Protein AF-A0A1Q8ECW9-F1 (afdb_monomer_lite)

Radius of gyration: 13.59 Å; chains: 1; bounding box: 33×28×34 Å

Organism: Streptococcus acidominimus (NCBI:txid1326)

Foldseek 3Di:
DDQAFFDDCVPCVDPLNVPDDPVLNVLLVVQRSQAAQQQKGQSPVVCVVVVDDPVSVVSCVVSVQWAQLDPRRIIGGRCRVVGDDDDPVPHDWDPCVVSCVVVVHDGNVRVVVVD

Secondary structure (DSSP, 8-state):
--S-----HHHHTSHHHHTS-HHHHHHHHHHHHT--TTSEEEHHHHHHHH---THHHHHHHHTTSEEE-STT-EEEETTHHHH----TTS----TTHHHHHHTTPPPHHHHHHH-

Structure (mmCIF, N/CA/C/O backbone):
data_AF-A0A1Q8ECW9-F1
#
_entry.id   AF-A0A1Q8ECW9-F1
#
loop_
_atom_site.group_PDB
_atom_site.id
_atom_site.type_symbol
_atom_site.label_atom_id
_atom_site.label_alt_id
_atom_site.label_comp_id
_atom_site.label_asym_id
_atom_site.label_entity_id
_atom_site.label_seq_id
_atom_site.pdbx_PDB_ins_code
_atom_site.Cartn_x
_atom_site.Cartn_y
_atom_site.Cartn_z
_atom_site.occupancy
_atom_site.B_iso_or_equiv
_atom_site.auth_seq_id
_atom_site.auth_comp_id
_atom_site.auth_asym_id
_atom_site.auth_atom_id
_atom_site.pdbx_PDB_model_num
ATOM 1 N N . MET A 1 1 ? 20.170 -10.852 -1.476 1.00 44.66 1 MET A N 1
ATOM 2 C CA . MET A 1 1 ? 19.380 -10.127 -0.461 1.00 44.66 1 MET A CA 1
ATOM 3 C C . MET A 1 1 ? 17.930 -10.400 -0.813 1.00 44.66 1 MET A C 1
ATOM 5 O O . MET A 1 1 ? 17.565 -10.068 -1.930 1.00 44.66 1 MET A O 1
ATOM 9 N N . GLY A 1 2 ? 17.214 -11.151 0.031 1.00 52.94 2 GLY A N 1
ATOM 10 C CA . GLY A 1 2 ? 15.849 -11.626 -0.242 1.00 52.94 2 GLY A CA 1
ATOM 11 C C . GLY A 1 2 ? 14.817 -10.502 -0.300 1.00 52.94 2 GLY A C 1
ATOM 12 O O . GLY A 1 2 ? 15.180 -9.361 -0.030 1.00 52.94 2 GLY A O 1
ATOM 13 N N . ASN A 1 3 ? 13.579 -10.867 -0.644 1.00 71.94 3 ASN A N 1
ATOM 14 C CA . ASN A 1 3 ? 12.366 -10.044 -0.754 1.00 71.94 3 ASN A CA 1
ATOM 15 C C . ASN A 1 3 ? 12.230 -9.047 0.411 1.00 71.94 3 ASN A C 1
ATOM 17 O O . ASN A 1 3 ? 11.601 -9.326 1.429 1.00 71.94 3 ASN A O 1
ATOM 21 N N . ARG A 1 4 ? 12.902 -7.900 0.299 1.00 85.12 4 ARG A N 1
ATOM 22 C CA . ARG A 1 4 ? 12.908 -6.828 1.295 1.00 85.12 4 ARG A CA 1
ATOM 23 C C . ARG A 1 4 ? 12.076 -5.693 0.747 1.00 85.12 4 ARG A C 1
ATOM 25 O O . ARG A 1 4 ? 12.242 -5.321 -0.412 1.00 85.12 4 ARG A O 1
ATOM 32 N N . ARG A 1 5 ? 11.250 -5.127 1.615 1.00 93.44 5 ARG A N 1
ATOM 33 C CA . ARG A 1 5 ? 10.455 -3.943 1.329 1.00 93.44 5 ARG A CA 1
ATOM 34 C C . ARG A 1 5 ? 10.869 -2.847 2.298 1.00 93.44 5 ARG A C 1
ATOM 36 O O . ARG A 1 5 ? 11.151 -3.114 3.467 1.00 93.44 5 ARG A O 1
ATOM 43 N N . MET A 1 6 ? 11.024 -1.640 1.782 1.00 94.06 6 MET A N 1
ATOM 44 C CA . MET A 1 6 ? 11.422 -0.463 2.532 1.00 94.06 6 MET A CA 1
ATOM 45 C C . MET A 1 6 ? 10.182 0.359 2.862 1.00 94.06 6 MET A C 1
ATOM 47 O O . MET A 1 6 ? 9.345 0.608 2.002 1.00 94.06 6 MET A O 1
ATOM 51 N N . MET A 1 7 ? 10.097 0.796 4.116 1.00 94.25 7 MET A N 1
ATOM 52 C CA . MET A 1 7 ? 9.117 1.776 4.578 1.00 94.25 7 MET A CA 1
ATOM 53 C C . MET A 1 7 ? 9.767 3.156 4.498 1.00 94.25 7 MET A C 1
ATOM 55 O O . MET A 1 7 ? 10.702 3.443 5.252 1.00 94.25 7 MET A O 1
ATOM 59 N N . SER A 1 8 ? 9.324 3.995 3.564 1.00 95.25 8 SER A N 1
ATOM 60 C CA . SER A 1 8 ? 9.936 5.309 3.360 1.00 95.25 8 SER A CA 1
ATOM 61 C C . SER A 1 8 ? 9.289 6.374 4.238 1.00 95.25 8 SER A C 1
ATOM 63 O O . SER A 1 8 ? 8.073 6.416 4.433 1.00 95.25 8 SER A O 1
ATOM 65 N N . LYS A 1 9 ? 10.102 7.323 4.706 1.00 96.62 9 LYS A N 1
ATOM 66 C CA . LYS A 1 9 ? 9.607 8.557 5.331 1.00 96.62 9 LYS A CA 1
ATOM 67 C C . LYS A 1 9 ? 8.824 9.448 4.368 1.00 96.62 9 LYS A C 1
ATOM 69 O O . LYS A 1 9 ? 8.030 10.255 4.828 1.00 96.62 9 LYS A O 1
ATOM 74 N N . THR A 1 10 ? 9.049 9.309 3.062 1.00 96.44 10 THR A N 1
ATOM 75 C CA . THR A 1 10 ? 8.353 10.105 2.041 1.00 96.44 10 THR A CA 1
ATOM 76 C C . THR A 1 10 ? 6.851 9.822 2.028 1.00 96.44 10 THR A C 1
ATOM 78 O O . THR A 1 10 ? 6.083 10.736 1.765 1.00 96.44 10 THR A O 1
ATOM 81 N N . VAL A 1 11 ? 6.442 8.629 2.482 1.00 97.25 11 VAL A N 1
ATOM 82 C CA . VAL A 1 11 ? 5.036 8.257 2.703 1.00 97.25 11 VAL A CA 1
ATOM 83 C C . VAL A 1 11 ? 4.657 8.306 4.181 1.00 97.25 11 VAL A C 1
ATOM 85 O O . VAL A 1 11 ? 3.653 8.917 4.543 1.00 97.25 11 VAL A O 1
ATOM 88 N N . THR A 1 12 ? 5.481 7.751 5.073 1.00 97.44 12 THR A N 1
ATOM 89 C CA . THR A 1 12 ? 5.125 7.626 6.503 1.00 97.44 12 THR A CA 1
ATOM 90 C C . THR A 1 12 ? 5.152 8.937 7.294 1.00 97.44 12 THR A C 1
ATOM 92 O O . THR A 1 12 ? 4.635 8.985 8.406 1.00 97.44 12 THR A O 1
ATOM 95 N N . GLN A 1 13 ? 5.724 10.017 6.747 1.00 97.56 13 GLN A N 1
ATOM 96 C CA . GLN A 1 13 ? 5.673 11.362 7.346 1.00 97.56 13 GLN A CA 1
ATOM 97 C C . GLN A 1 13 ? 4.661 12.291 6.662 1.00 97.56 13 GLN A C 1
ATOM 99 O O . GLN A 1 13 ? 4.636 13.490 6.943 1.00 97.56 13 GLN A O 1
ATOM 104 N N . THR A 1 14 ? 3.826 11.766 5.763 1.00 98.12 14 THR A N 1
ATOM 105 C CA . THR A 1 14 ? 2.748 12.542 5.141 1.00 98.12 14 THR A CA 1
ATOM 106 C C . THR A 1 14 ? 1.592 12.748 6.113 1.00 98.12 14 THR A C 1
ATOM 108 O O . THR A 1 14 ? 1.370 11.950 7.025 1.00 98.12 14 THR A O 1
ATOM 111 N N . GLN A 1 15 ? 0.809 13.807 5.895 1.00 98.00 15 GLN A N 1
ATOM 112 C CA . GLN A 1 15 ? -0.392 14.055 6.690 1.00 98.00 15 GLN A CA 1
ATOM 113 C C . GLN A 1 15 ? -1.375 12.881 6.600 1.00 98.00 15 GLN A C 1
ATOM 115 O O . GLN A 1 15 ? -1.831 12.431 7.644 1.00 98.00 15 GLN A O 1
ATOM 120 N N . ARG A 1 16 ? -1.636 12.351 5.390 1.00 96.69 16 ARG A N 1
ATOM 121 C CA . ARG A 1 16 ? -2.580 11.237 5.176 1.00 96.69 16 ARG A CA 1
ATOM 122 C C . ARG A 1 16 ? -2.216 9.988 5.976 1.00 96.69 16 ARG A C 1
ATOM 124 O O . ARG A 1 16 ? -3.104 9.334 6.501 1.00 96.69 16 ARG A O 1
ATOM 131 N N . PHE A 1 17 ? -0.921 9.702 6.126 1.00 98.38 17 PHE A N 1
ATOM 132 C CA . PHE A 1 17 ? -0.452 8.575 6.926 1.00 98.38 17 PHE A CA 1
ATOM 133 C C . PHE A 1 17 ? -0.525 8.868 8.430 1.00 98.38 17 PHE A C 1
ATOM 135 O O . PHE A 1 17 ? -1.025 8.058 9.206 1.00 98.38 17 PHE A O 1
ATOM 142 N N . LEU A 1 18 ? -0.048 10.041 8.861 1.00 98.25 18 LEU A N 1
ATOM 143 C CA . LEU A 1 18 ? 0.036 10.396 10.282 1.00 98.25 18 LEU A CA 1
ATOM 144 C C . LEU A 1 18 ? -1.332 10.613 10.947 1.00 98.25 18 LEU A C 1
ATOM 146 O O . LEU A 1 18 ? -1.419 10.556 12.172 1.00 98.25 18 LEU A O 1
ATOM 150 N N . THR A 1 19 ? -2.390 10.858 10.171 1.00 97.81 19 THR A N 1
ATOM 151 C CA . THR A 1 19 ? -3.766 10.969 10.681 1.00 97.81 19 THR A CA 1
ATOM 152 C C . THR A 1 19 ? -4.455 9.623 10.903 1.00 97.81 19 THR A C 1
ATOM 154 O O . THR A 1 19 ? -5.542 9.598 11.476 1.00 97.81 19 THR A O 1
ATOM 157 N N . LEU A 1 20 ? -3.854 8.514 10.463 1.00 98.44 20 LEU A N 1
ATOM 158 C CA . LEU A 1 20 ? -4.436 7.183 10.608 1.00 98.44 20 LEU A CA 1
ATOM 159 C C . LEU A 1 20 ? -4.394 6.675 12.056 1.00 98.44 20 LEU A C 1
ATOM 161 O O . LEU A 1 20 ? -3.421 6.954 12.768 1.00 98.44 20 LEU A O 1
ATOM 165 N N . PRO A 1 21 ? -5.364 5.835 12.468 1.00 98.31 21 PRO A N 1
ATOM 166 C CA . PRO A 1 21 ? -5.236 5.007 13.664 1.00 98.31 21 PRO A CA 1
ATOM 167 C C . PRO A 1 21 ? -3.961 4.154 13.632 1.00 98.31 21 PRO A C 1
ATOM 169 O O . PRO A 1 21 ? -3.499 3.743 12.563 1.00 98.31 21 PRO A O 1
ATOM 172 N N . LEU A 1 22 ? -3.395 3.852 14.804 1.00 97.81 22 LEU A N 1
ATOM 173 C CA . LEU A 1 22 ? -2.144 3.089 14.903 1.00 97.81 22 LEU A CA 1
ATOM 174 C C . LEU A 1 22 ? -2.281 1.684 14.306 1.00 97.81 22 LEU A C 1
ATOM 176 O O . LEU A 1 22 ? -1.331 1.170 13.720 1.00 97.81 22 LEU A O 1
ATOM 180 N N . GLU A 1 23 ? -3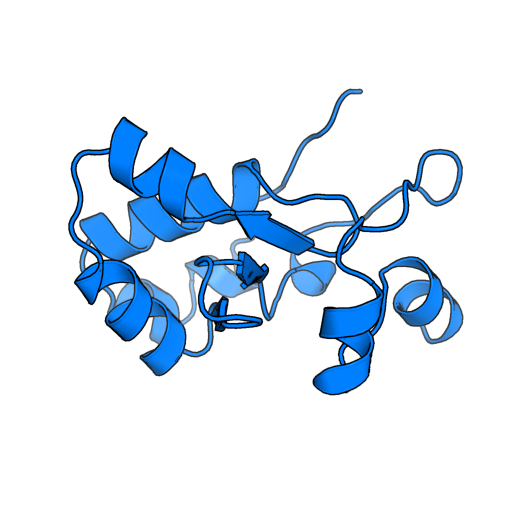.464 1.088 14.417 1.00 98.06 23 GLU A N 1
ATOM 181 C CA . GLU A 1 23 ? -3.813 -0.201 13.833 1.00 98.06 23 GLU A CA 1
ATOM 182 C C . GLU A 1 23 ? -3.710 -0.163 12.305 1.00 98.06 23 GLU A C 1
ATOM 184 O O . GLU A 1 23 ? -3.093 -1.050 11.719 1.00 98.06 23 GLU A O 1
ATOM 189 N N . ALA A 1 24 ? -4.227 0.890 11.663 1.00 98.44 24 ALA A N 1
ATOM 190 C CA . ALA A 1 24 ? -4.137 1.068 10.215 1.00 98.44 24 ALA A CA 1
ATOM 191 C C . ALA A 1 24 ? -2.692 1.331 9.763 1.00 98.44 24 ALA A C 1
ATOM 193 O O . ALA A 1 24 ? -2.234 0.729 8.793 1.00 98.44 24 ALA A O 1
ATOM 194 N N . GLN A 1 25 ? -1.932 2.144 10.508 1.00 98.44 25 GLN A N 1
ATOM 195 C CA . GLN A 1 25 ? -0.502 2.349 10.234 1.00 98.44 25 GLN A CA 1
ATOM 196 C C . GLN A 1 25 ? 0.284 1.030 10.315 1.00 98.44 25 GLN A C 1
ATOM 198 O O . GLN A 1 25 ? 1.078 0.716 9.426 1.00 98.44 25 GLN A O 1
ATOM 203 N N . ALA A 1 26 ? 0.047 0.231 11.360 1.00 97.94 26 ALA A N 1
ATOM 204 C CA . ALA A 1 26 ? 0.683 -1.071 11.529 1.00 97.94 26 ALA A CA 1
ATOM 205 C C . ALA A 1 26 ? 0.268 -2.055 10.425 1.00 97.94 26 ALA A C 1
ATOM 207 O O . ALA A 1 26 ? 1.114 -2.769 9.882 1.00 97.94 26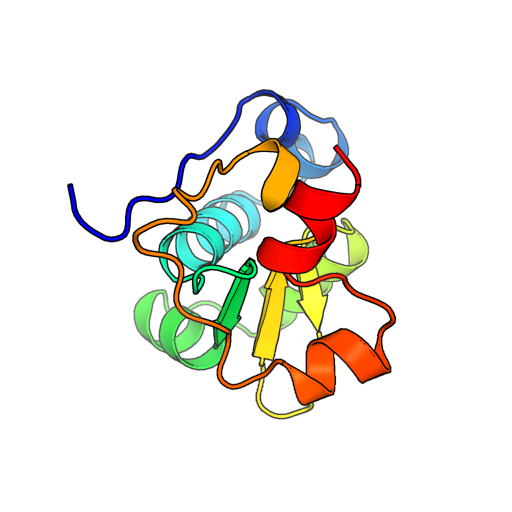 ALA A O 1
ATOM 208 N N . PHE A 1 27 ? -1.015 -2.071 10.058 1.00 98.44 27 PHE A N 1
ATOM 209 C CA . PHE A 1 27 ? -1.526 -2.934 9.001 1.00 98.44 27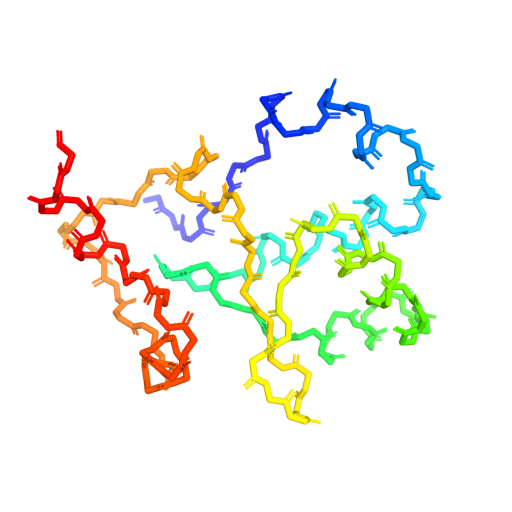 PHE A CA 1
ATOM 210 C C . PHE A 1 27 ? -0.921 -2.586 7.638 1.00 98.44 27 PHE A C 1
ATOM 212 O O . PHE A 1 27 ? -0.454 -3.487 6.943 1.00 98.44 27 PHE A O 1
ATOM 219 N N . TYR A 1 28 ? -0.804 -1.297 7.305 1.00 98.25 28 TYR A N 1
ATOM 220 C CA . TYR A 1 28 ? -0.109 -0.837 6.101 1.00 98.25 28 TYR A CA 1
ATOM 221 C C . TYR A 1 28 ? 1.336 -1.357 6.034 1.00 98.25 28 TYR A C 1
ATOM 223 O O . TYR A 1 28 ? 1.776 -1.845 4.993 1.00 98.25 28 TYR A O 1
ATOM 231 N N . PHE A 1 29 ? 2.077 -1.328 7.149 1.00 97.31 29 PHE A N 1
ATOM 232 C CA . PHE A 1 29 ? 3.435 -1.883 7.191 1.00 97.31 29 PHE A CA 1
ATOM 233 C C . PHE A 1 29 ? 3.470 -3.390 6.957 1.00 97.31 29 PHE A C 1
ATOM 235 O O . PHE A 1 29 ? 4.355 -3.884 6.251 1.00 97.31 29 PHE A O 1
ATOM 242 N N . HIS A 1 30 ? 2.503 -4.124 7.508 1.00 97.38 30 HIS A N 1
ATOM 243 C CA . HIS A 1 30 ? 2.372 -5.544 7.222 1.00 97.38 30 HIS A CA 1
ATOM 244 C C . HIS A 1 30 ? 2.034 -5.802 5.750 1.00 97.38 30 HIS A C 1
ATOM 246 O O . HIS A 1 30 ? 2.650 -6.688 5.160 1.00 97.38 30 HIS A O 1
ATOM 252 N N . MET A 1 31 ? 1.132 -5.029 5.138 1.00 97.88 31 MET A N 1
ATOM 253 C CA . MET A 1 31 ? 0.821 -5.145 3.708 1.00 97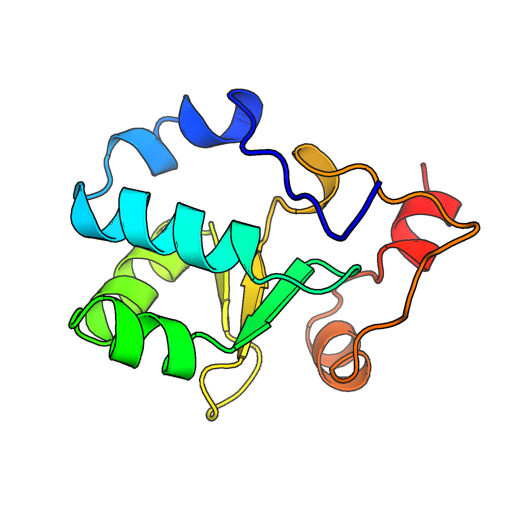.88 31 MET A CA 1
ATOM 254 C C . MET A 1 31 ? 2.055 -4.883 2.854 1.00 97.88 31 MET A C 1
ATOM 256 O O . MET A 1 31 ? 2.443 -5.742 2.066 1.00 97.88 31 MET A O 1
ATOM 260 N N . LEU A 1 32 ? 2.739 -3.759 3.081 1.00 97.25 32 LEU A N 1
ATOM 261 C CA . LEU A 1 32 ? 3.937 -3.390 2.335 1.00 97.25 32 LEU A CA 1
ATOM 262 C C . LEU A 1 32 ? 4.999 -4.489 2.387 1.00 97.25 32 LEU A C 1
ATOM 264 O O . LEU A 1 32 ? 5.560 -4.839 1.355 1.00 97.25 32 LEU A O 1
ATOM 268 N N . GLN A 1 33 ? 5.246 -5.073 3.562 1.00 95.38 33 GLN A N 1
ATOM 269 C CA . GLN A 1 33 ? 6.213 -6.157 3.745 1.00 95.38 33 GLN A CA 1
ATOM 270 C C . GLN A 1 33 ? 5.838 -7.454 3.004 1.00 95.38 33 GLN A C 1
ATOM 272 O O . GLN A 1 33 ? 6.729 -8.254 2.708 1.00 95.38 33 GLN A O 1
ATOM 277 N N . ASN A 1 34 ? 4.556 -7.666 2.704 1.00 95.75 34 ASN A N 1
ATOM 278 C CA . ASN A 1 34 ? 4.038 -8.861 2.033 1.00 95.75 34 ASN A CA 1
ATOM 279 C C . ASN A 1 34 ? 3.700 -8.624 0.550 1.00 95.75 34 ASN A C 1
ATOM 281 O O . ASN A 1 34 ? 3.038 -9.461 -0.060 1.00 95.75 34 ASN A O 1
ATOM 285 N N . THR A 1 35 ? 4.144 -7.509 -0.032 1.00 97.00 35 THR A N 1
ATOM 286 C CA . THR A 1 35 ? 3.966 -7.236 -1.464 1.00 97.00 35 THR A CA 1
ATOM 287 C C . THR A 1 35 ? 4.865 -8.096 -2.350 1.00 97.00 35 THR A C 1
ATOM 289 O O . THR A 1 35 ? 6.028 -8.364 -2.017 1.00 97.00 35 THR A O 1
ATOM 292 N N . ASP A 1 36 ? 4.367 -8.457 -3.530 1.00 96.50 36 ASP A N 1
ATOM 293 C CA . ASP A 1 36 ? 5.190 -8.935 -4.641 1.00 96.50 36 ASP A CA 1
ATOM 294 C C . ASP A 1 36 ? 6.004 -7.796 -5.284 1.00 96.50 36 ASP A C 1
ATOM 296 O O . ASP A 1 36 ? 6.086 -6.687 -4.746 1.00 96.50 36 ASP A O 1
ATOM 300 N N . ASP A 1 37 ? 6.727 -8.100 -6.363 1.00 96.62 37 ASP A N 1
ATOM 301 C CA . ASP A 1 37 ? 7.631 -7.134 -6.984 1.00 96.62 37 ASP A CA 1
ATOM 302 C C . ASP A 1 37 ? 6.907 -6.054 -7.793 1.00 96.62 37 ASP A C 1
ATOM 304 O O . ASP A 1 37 ? 7.594 -5.137 -8.221 1.00 96.62 37 ASP A O 1
ATOM 308 N N . ASP A 1 38 ? 5.580 -6.106 -7.949 1.00 97.56 38 ASP A N 1
ATOM 309 C CA . ASP A 1 38 ? 4.747 -5.041 -8.532 1.00 97.56 38 ASP A CA 1
ATOM 310 C C . ASP A 1 38 ? 3.880 -4.338 -7.474 1.00 97.56 38 ASP A C 1
ATOM 312 O O . ASP A 1 38 ? 2.953 -3.608 -7.804 1.00 97.56 38 ASP A O 1
ATOM 316 N N . GLY A 1 39 ? 4.159 -4.550 -6.184 1.00 97.50 39 GLY A N 1
ATOM 317 C CA . GLY A 1 39 ? 3.452 -3.860 -5.107 1.00 97.50 39 GLY A CA 1
ATOM 318 C C . GLY A 1 39 ? 2.084 -4.444 -4.760 1.00 97.50 39 GLY A C 1
ATOM 319 O O . GLY A 1 39 ? 1.327 -3.797 -4.034 1.00 97.50 39 GLY A O 1
ATOM 320 N N . VAL A 1 40 ? 1.763 -5.659 -5.220 1.00 98.25 40 VAL A N 1
ATOM 321 C CA . VAL A 1 40 ? 0.482 -6.323 -4.940 1.00 98.25 40 VAL A CA 1
ATOM 322 C C . VAL A 1 40 ? 0.580 -7.221 -3.710 1.00 98.25 40 VAL A C 1
ATOM 324 O O . VAL A 1 40 ? 1.563 -7.934 -3.517 1.00 98.25 40 VAL A O 1
ATOM 327 N N . CYS A 1 41 ? -0.448 -7.204 -2.865 1.00 97.00 41 CYS A N 1
ATOM 328 C CA . CYS A 1 41 ? -0.535 -7.967 -1.626 1.00 97.00 41 CYS A CA 1
ATOM 329 C C . CYS A 1 41 ? -1.938 -8.566 -1.422 1.00 97.00 41 CYS A C 1
ATOM 331 O O . CYS A 1 41 ? -2.949 -7.910 -1.664 1.00 97.00 41 CYS A O 1
ATOM 333 N N . GLU A 1 42 ? -2.003 -9.798 -0.916 1.00 97.69 42 GLU A N 1
ATOM 334 C CA . GLU A 1 42 ? -3.242 -10.424 -0.436 1.00 97.69 42 GLU A CA 1
ATOM 335 C C . GLU A 1 42 ? -3.484 -10.059 1.035 1.00 97.69 42 GLU A C 1
ATOM 337 O O . GLU A 1 42 ? -2.822 -10.576 1.943 1.00 97.69 42 GLU A O 1
ATOM 342 N N . ALA A 1 43 ? -4.454 -9.183 1.295 1.00 98.00 43 ALA A N 1
ATOM 343 C CA . ALA A 1 43 ? -4.704 -8.661 2.635 1.00 98.00 43 ALA A CA 1
ATOM 344 C C . ALA A 1 43 ? -5.325 -9.696 3.586 1.00 98.00 43 ALA A C 1
ATOM 346 O O . ALA A 1 43 ? -5.094 -9.628 4.797 1.00 98.00 43 ALA A O 1
ATOM 347 N N . TYR A 1 44 ? -6.065 -10.682 3.059 1.00 97.50 44 TYR A N 1
ATOM 348 C CA . TYR A 1 44 ? -6.766 -11.688 3.866 1.00 97.50 44 TYR A CA 1
ATOM 349 C C . TYR A 1 44 ? -5.836 -12.378 4.874 1.00 97.50 44 TYR A C 1
ATOM 351 O O . TYR A 1 44 ? -6.134 -12.449 6.067 1.00 97.50 44 TYR A O 1
ATOM 359 N N . MET A 1 45 ? -4.664 -12.835 4.425 1.00 94.56 45 MET A N 1
ATOM 360 C CA . MET A 1 45 ? -3.702 -13.525 5.290 1.00 94.56 45 MET A CA 1
ATOM 361 C C . MET A 1 45 ? -3.175 -12.631 6.415 1.00 94.56 45 MET A C 1
ATOM 363 O O . MET A 1 45 ? -2.918 -13.110 7.521 1.00 94.56 45 MET A O 1
ATOM 367 N N . ILE A 1 46 ? -3.044 -11.333 6.153 1.00 97.25 46 ILE A N 1
ATOM 368 C CA . ILE A 1 46 ? -2.551 -10.362 7.126 1.00 97.25 46 ILE A CA 1
ATOM 369 C C . ILE A 1 46 ? -3.627 -10.073 8.166 1.00 97.25 46 ILE A C 1
ATOM 371 O O . ILE A 1 46 ? -3.313 -10.102 9.352 1.00 97.25 46 ILE A O 1
ATOM 375 N N . LEU A 1 47 ? -4.890 -9.899 7.759 1.00 97.75 47 LEU A N 1
ATOM 376 C CA . LEU A 1 47 ? -6.022 -9.773 8.689 1.00 97.75 47 LEU A CA 1
ATOM 377 C C . LEU A 1 47 ? -6.087 -10.973 9.639 1.00 97.75 47 LEU A C 1
ATOM 379 O O . LEU A 1 47 ? -6.219 -10.817 10.853 1.00 97.75 47 LEU A O 1
ATOM 383 N N . ARG A 1 48 ? -5.905 -12.192 9.106 1.00 96.62 48 ARG A N 1
ATOM 384 C CA . ARG A 1 48 ? -5.858 -13.415 9.923 1.00 96.62 48 ARG A CA 1
ATOM 385 C C . ARG A 1 48 ? -4.695 -13.433 10.913 1.00 96.62 48 ARG A C 1
ATOM 387 O O . ARG A 1 48 ? -4.853 -13.995 11.995 1.00 96.62 48 ARG A O 1
ATOM 394 N N . LEU A 1 49 ? -3.549 -12.871 10.538 1.00 94.81 49 LEU A N 1
ATOM 395 C CA . LEU A 1 49 ? -2.340 -12.847 11.359 1.00 94.81 49 LEU A CA 1
ATOM 396 C C . LEU A 1 49 ? -2.395 -11.773 12.453 1.00 94.81 49 LEU A C 1
ATOM 398 O O . LEU A 1 49 ? -1.929 -12.020 13.563 1.00 94.81 49 LEU A O 1
ATOM 402 N N . THR A 1 50 ? -2.951 -10.600 12.155 1.00 95.19 50 THR A N 1
ATOM 403 C CA . THR A 1 50 ? -3.020 -9.465 13.089 1.00 95.19 50 THR A CA 1
ATOM 404 C C . THR A 1 50 ? -4.259 -9.502 13.980 1.00 95.19 50 THR A C 1
ATOM 406 O O . THR A 1 50 ? -4.248 -8.907 15.055 1.00 95.19 50 THR A O 1
ATOM 409 N N . GLY A 1 51 ? -5.318 -10.204 13.562 1.00 95.69 51 GLY A N 1
ATOM 410 C CA . GLY A 1 51 ? -6.607 -10.216 14.256 1.00 95.69 51 GLY A CA 1
ATOM 411 C C . GLY A 1 51 ? -7.410 -8.924 14.079 1.00 95.69 51 GLY A C 1
ATOM 412 O O . GLY A 1 51 ? -8.367 -8.711 14.822 1.00 95.69 51 GLY A O 1
ATOM 413 N N . LEU A 1 52 ? -7.015 -8.071 13.129 1.00 96.31 52 LEU A N 1
ATOM 414 C CA . LEU A 1 52 ? -7.755 -6.867 12.765 1.00 96.31 52 LEU A CA 1
ATOM 415 C C . LEU A 1 52 ? -8.956 -7.205 11.875 1.00 96.31 52 LEU A C 1
ATOM 417 O O . LEU A 1 52 ? -9.030 -8.270 11.258 1.00 96.31 52 LEU A O 1
ATOM 421 N N . THR A 1 53 ? -9.904 -6.281 11.839 1.00 95.56 53 THR A N 1
ATOM 422 C CA . THR A 1 53 ? -11.128 -6.348 11.044 1.00 95.56 53 THR A CA 1
ATOM 423 C C . THR A 1 53 ? -10.937 -5.697 9.669 1.00 95.56 53 THR A C 1
ATOM 425 O O . THR A 1 53 ? -9.985 -4.948 9.448 1.00 95.56 53 THR A O 1
ATOM 428 N N . GLU A 1 54 ? -11.812 -6.039 8.718 1.00 96.25 54 GLU A N 1
ATOM 429 C CA . GLU A 1 54 ? -11.728 -5.565 7.325 1.00 96.25 54 GLU A CA 1
ATOM 430 C C . GLU A 1 54 ? -11.922 -4.046 7.180 1.00 96.25 54 GLU A C 1
ATOM 432 O O . GLU A 1 54 ? -11.388 -3.472 6.243 1.00 96.25 54 GLU A O 1
ATOM 437 N N . ASP A 1 55 ? -12.568 -3.371 8.136 1.00 97.31 55 ASP A N 1
ATOM 438 C CA . ASP A 1 55 ? -12.733 -1.904 8.178 1.00 97.31 55 ASP A CA 1
ATOM 439 C C . ASP A 1 55 ? -11.400 -1.130 8.157 1.00 97.31 55 ASP A C 1
ATOM 441 O O . ASP A 1 55 ? -11.342 0.021 7.728 1.00 97.31 55 ASP A O 1
ATOM 445 N N . ILE A 1 56 ? -10.297 -1.760 8.577 1.00 98.19 56 ILE A N 1
ATOM 446 C CA . ILE A 1 56 ? -8.954 -1.183 8.438 1.00 98.19 56 ILE A CA 1
ATOM 447 C C . ILE A 1 56 ? -8.573 -0.977 6.964 1.00 98.19 56 ILE A C 1
ATOM 449 O O . ILE A 1 56 ? -7.836 -0.040 6.657 1.00 98.19 56 ILE A O 1
ATOM 453 N N . LEU A 1 57 ? -9.060 -1.823 6.053 1.00 98.25 57 LEU A N 1
ATOM 454 C CA . LEU A 1 57 ? -8.822 -1.672 4.618 1.00 98.25 57 LEU A CA 1
ATOM 455 C C . LEU A 1 57 ? -9.558 -0.455 4.060 1.00 98.25 57 LEU A C 1
ATOM 457 O O . LEU A 1 57 ? -8.943 0.303 3.312 1.00 98.25 57 LEU A O 1
ATOM 461 N N . ASP A 1 58 ? -10.800 -0.217 4.492 1.00 98.19 58 ASP A N 1
ATOM 462 C CA . ASP A 1 58 ? -11.577 0.967 4.098 1.00 98.19 58 ASP A CA 1
ATOM 463 C C . ASP A 1 58 ? -10.835 2.251 4.493 1.00 98.19 58 ASP A C 1
ATOM 465 O O . ASP A 1 58 ? -10.651 3.152 3.678 1.00 98.19 58 ASP A O 1
ATOM 469 N N . ILE A 1 59 ? -10.300 2.297 5.719 1.00 98.50 59 ILE A N 1
ATOM 470 C CA . ILE A 1 59 ? -9.494 3.423 6.215 1.00 98.50 59 ILE A CA 1
ATOM 471 C C . ILE A 1 59 ? -8.249 3.659 5.340 1.00 98.50 59 ILE A C 1
ATOM 473 O O . ILE A 1 59 ? -7.864 4.805 5.095 1.00 98.50 59 ILE A O 1
ATOM 477 N N . LEU A 1 60 ? -7.584 2.591 4.889 1.00 98.56 60 LEU A N 1
ATOM 478 C CA . LEU A 1 60 ? -6.389 2.699 4.049 1.00 98.56 60 LEU A CA 1
ATOM 479 C C . LEU A 1 60 ? -6.712 3.095 2.603 1.00 98.56 60 LEU A C 1
ATOM 481 O O . LEU A 1 60 ? -5.912 3.810 1.991 1.00 98.56 60 LEU A O 1
ATOM 485 N N . GLU A 1 61 ? -7.848 2.652 2.062 1.00 98.38 61 GLU A N 1
ATOM 486 C CA . GLU A 1 61 ? -8.313 3.044 0.727 1.00 98.38 61 GLU A CA 1
ATOM 487 C C . GLU A 1 61 ? -8.805 4.498 0.715 1.00 98.38 61 GLU A C 1
ATOM 489 O O . GLU A 1 61 ? -8.421 5.255 -0.175 1.00 98.38 61 GLU A O 1
ATOM 494 N N . GLU A 1 62 ? -9.543 4.940 1.740 1.00 98.31 62 GLU A N 1
ATOM 495 C CA . GLU A 1 62 ? -9.928 6.350 1.922 1.00 98.31 62 GLU A CA 1
ATOM 496 C C . GLU A 1 62 ? -8.709 7.278 2.044 1.00 98.31 62 GLU A C 1
ATOM 498 O O . GLU A 1 62 ? -8.743 8.426 1.598 1.00 98.31 62 GLU A O 1
ATOM 503 N N . ALA A 1 63 ? -7.615 6.781 2.627 1.00 98.19 63 ALA A N 1
ATOM 504 C CA . ALA A 1 63 ? -6.343 7.492 2.704 1.00 98.19 63 ALA A CA 1
ATOM 505 C C . ALA A 1 63 ? -5.488 7.376 1.430 1.00 98.19 63 ALA A C 1
ATOM 507 O O . ALA A 1 63 ? -4.371 7.891 1.417 1.00 98.19 63 ALA A O 1
ATOM 508 N N . GLU A 1 64 ? -5.970 6.710 0.377 1.00 98.00 64 GLU A N 1
ATOM 509 C CA . GLU A 1 64 ? -5.276 6.509 -0.903 1.00 98.00 64 GLU A CA 1
ATOM 510 C C . GLU A 1 64 ? -3.895 5.834 -0.769 1.00 98.00 64 GLU A C 1
ATOM 512 O O . GLU A 1 64 ? -2.997 6.062 -1.583 1.00 98.00 64 GLU A O 1
ATOM 517 N N . LEU A 1 65 ? -3.692 5.015 0.269 1.00 98.44 65 LEU A N 1
ATOM 518 C CA . LEU A 1 65 ? -2.438 4.279 0.496 1.00 98.44 65 LEU A CA 1
ATOM 519 C C . LEU A 1 65 ? -2.447 2.887 -0.141 1.00 98.44 65 LEU A C 1
ATOM 521 O O . LEU A 1 65 ? -1.394 2.297 -0.396 1.00 98.44 65 LEU A O 1
ATOM 525 N N . VAL A 1 66 ? -3.641 2.350 -0.372 1.00 98.50 66 VAL A N 1
ATOM 526 C CA . VAL A 1 66 ? -3.860 1.061 -1.022 1.00 98.50 66 VAL A CA 1
ATOM 527 C C . VAL A 1 66 ? -5.008 1.177 -2.012 1.00 98.50 66 VAL A C 1
ATOM 529 O O . VAL A 1 66 ? -5.872 2.041 -1.873 1.00 98.50 66 VAL A O 1
ATOM 532 N N . LYS A 1 67 ? -5.029 0.288 -3.003 1.00 98.56 67 LYS A N 1
ATOM 533 C CA . LYS A 1 67 ? -6.129 0.161 -3.954 1.00 98.56 67 LYS A CA 1
ATOM 534 C C . LYS A 1 67 ? -6.612 -1.278 -4.021 1.00 98.56 67 LYS A C 1
ATOM 536 O O . LYS A 1 67 ? -5.804 -2.154 -4.321 1.00 98.56 67 LYS A O 1
ATOM 541 N N . GLN A 1 68 ? -7.898 -1.521 -3.769 1.00 98.44 68 GLN A N 1
ATOM 542 C CA . GLN A 1 68 ? -8.481 -2.848 -3.959 1.00 98.44 68 GLN A CA 1
ATOM 543 C C . GLN A 1 68 ? -8.523 -3.198 -5.451 1.00 98.44 68 GLN A C 1
ATOM 545 O O . GLN A 1 68 ? -8.953 -2.383 -6.270 1.00 98.44 68 GLN A O 1
ATOM 550 N N . LEU A 1 69 ? -8.069 -4.405 -5.786 1.00 98.50 69 LEU A N 1
ATOM 551 C CA . LEU A 1 69 ? -8.010 -4.930 -7.150 1.00 98.50 69 LEU A CA 1
ATOM 552 C C . LEU A 1 69 ? -9.108 -5.962 -7.439 1.00 98.50 69 LEU A C 1
ATOM 554 O O . LEU A 1 69 ? -9.470 -6.150 -8.595 1.00 98.50 69 LEU A O 1
ATOM 558 N N . ASN A 1 70 ? -9.614 -6.667 -6.422 1.00 97.81 70 ASN A N 1
ATOM 559 C CA . ASN A 1 70 ? -10.710 -7.628 -6.575 1.00 97.81 70 ASN A CA 1
ATOM 560 C C . ASN A 1 70 ? -11.448 -7.909 -5.249 1.00 97.81 70 ASN A C 1
ATOM 562 O O . ASN A 1 70 ? -11.028 -7.478 -4.173 1.00 97.81 70 ASN A O 1
ATOM 566 N N . ASP A 1 71 ? -12.511 -8.713 -5.325 1.00 96.50 71 ASP A N 1
ATOM 567 C CA . ASP A 1 71 ? -13.324 -9.137 -4.174 1.00 96.50 71 ASP A CA 1
ATOM 568 C C . ASP A 1 71 ? -12.632 -10.181 -3.265 1.00 96.50 71 ASP A C 1
ATOM 570 O O . ASP A 1 71 ? -13.144 -10.518 -2.201 1.00 96.50 71 ASP A O 1
ATOM 574 N N . GLU A 1 72 ? -11.457 -10.696 -3.647 1.00 96.56 72 GLU A N 1
ATOM 575 C CA . GLU A 1 72 ? -10.662 -11.655 -2.856 1.00 96.56 72 GLU A CA 1
ATOM 576 C C . GLU A 1 72 ? -9.637 -10.957 -1.941 1.00 96.56 72 GLU A C 1
ATOM 578 O O . GLU A 1 72 ? -8.668 -11.571 -1.488 1.00 96.56 72 GLU A O 1
ATOM 583 N N . LEU A 1 73 ? -9.850 -9.667 -1.657 1.00 97.94 73 LEU A N 1
ATOM 584 C CA . LEU A 1 73 ? -8.975 -8.823 -0.839 1.00 97.94 73 LEU A CA 1
ATOM 585 C C . LEU A 1 73 ? -7.535 -8.747 -1.374 1.00 97.94 73 LEU A C 1
ATOM 587 O O . LEU A 1 73 ? -6.566 -8.742 -0.604 1.00 97.94 73 LEU A O 1
ATOM 591 N N . VAL A 1 74 ? -7.385 -8.685 -2.698 1.00 98.38 74 VAL A N 1
ATOM 592 C CA . VAL A 1 74 ? -6.114 -8.361 -3.354 1.00 98.38 74 VAL A CA 1
ATOM 593 C C . VAL A 1 74 ? -6.004 -6.846 -3.475 1.00 98.38 74 VAL A C 1
ATOM 595 O O . VAL A 1 74 ? -6.911 -6.197 -3.991 1.00 98.38 74 VAL A O 1
ATOM 598 N N . TYR A 1 75 ? -4.891 -6.282 -3.011 1.00 98.69 75 TYR A N 1
ATOM 599 C CA . TYR A 1 75 ? -4.647 -4.842 -2.990 1.00 98.69 75 TYR A CA 1
ATOM 600 C C . TYR A 1 75 ? -3.295 -4.491 -3.607 1.00 98.69 75 TYR A C 1
ATOM 602 O O . TYR A 1 75 ? -2.322 -5.221 -3.437 1.00 98.69 75 TYR A O 1
ATOM 610 N N . HIS A 1 76 ? -3.212 -3.332 -4.250 1.00 98.69 76 HIS A N 1
ATOM 611 C CA . HIS A 1 76 ? -1.962 -2.702 -4.669 1.00 98.69 76 HIS A CA 1
ATOM 612 C C . HIS A 1 76 ? -1.574 -1.578 -3.698 1.00 98.69 76 HIS A C 1
ATOM 614 O O . HIS A 1 76 ? -2.436 -0.803 -3.281 1.00 98.69 76 HIS A O 1
ATOM 620 N N . ILE A 1 77 ? -0.290 -1.459 -3.346 1.00 98.50 77 ILE A N 1
ATOM 621 C CA . ILE A 1 77 ? 0.227 -0.313 -2.584 1.00 98.50 77 ILE A CA 1
ATOM 622 C C . ILE A 1 77 ? 0.462 0.864 -3.534 1.00 98.50 77 ILE A C 1
ATOM 624 O O . ILE A 1 77 ? 1.352 0.812 -4.376 1.00 98.50 77 ILE A O 1
ATOM 628 N N . THR A 1 78 ? -0.286 1.954 -3.378 1.00 97.88 78 THR A N 1
ATOM 629 C CA . THR A 1 78 ? -0.298 3.072 -4.343 1.00 97.88 78 THR A CA 1
ATOM 630 C C . THR A 1 78 ? 1.071 3.732 -4.526 1.00 97.88 78 THR A C 1
ATOM 632 O O . THR A 1 78 ? 1.493 3.967 -5.654 1.00 97.88 78 THR A O 1
ATOM 635 N N . ASP A 1 79 ? 1.809 3.955 -3.438 1.00 96.88 79 ASP A N 1
ATOM 636 C CA . ASP A 1 79 ? 3.133 4.591 -3.468 1.00 96.88 79 ASP A CA 1
ATOM 637 C C . ASP A 1 79 ? 4.290 3.578 -3.547 1.00 96.88 79 ASP A C 1
ATOM 639 O O . ASP A 1 79 ? 5.394 3.844 -3.056 1.00 96.88 79 ASP A O 1
ATOM 643 N N . PHE A 1 80 ? 4.060 2.374 -4.078 1.00 97.38 80 PHE A N 1
ATOM 644 C CA . PHE A 1 80 ? 5.041 1.288 -4.001 1.00 97.38 80 PHE A CA 1
ATOM 645 C C . PHE A 1 80 ? 6.419 1.683 -4.556 1.00 97.38 80 PHE A C 1
ATOM 647 O O . PHE A 1 80 ? 7.423 1.552 -3.845 1.00 97.38 80 PHE A O 1
ATOM 654 N N . HIS A 1 81 ? 6.470 2.221 -5.780 1.00 95.62 81 HIS A N 1
ATOM 655 C CA . HIS A 1 81 ? 7.723 2.595 -6.451 1.00 95.62 81 HIS A CA 1
ATOM 656 C C . HIS A 1 81 ? 8.410 3.830 -5.852 1.00 95.62 81 HIS A C 1
ATOM 658 O O . HIS A 1 81 ? 9.611 4.012 -6.042 1.00 95.62 81 HIS A O 1
ATOM 664 N N . GLU A 1 82 ? 7.693 4.664 -5.092 1.00 94.62 82 GLU A N 1
ATOM 665 C CA . GLU A 1 82 ? 8.306 5.782 -4.363 1.00 94.62 82 GLU A CA 1
ATOM 666 C C . GLU A 1 82 ? 9.199 5.273 -3.220 1.00 94.62 82 GLU A C 1
ATOM 668 O O . GLU A 1 82 ? 10.212 5.879 -2.866 1.00 94.62 82 GLU A O 1
ATOM 673 N N . GLN A 1 83 ? 8.824 4.135 -2.635 1.00 94.75 83 GLN A N 1
ATOM 674 C CA . GLN A 1 83 ? 9.462 3.596 -1.437 1.00 94.75 83 GLN A CA 1
ATOM 675 C C . GLN A 1 83 ? 10.385 2.418 -1.744 1.00 94.75 83 GLN A C 1
ATOM 677 O O . GLN A 1 83 ? 11.320 2.162 -0.984 1.00 94.75 83 GLN A O 1
ATOM 682 N N . ASN A 1 84 ? 10.130 1.690 -2.834 1.00 94.81 84 ASN A N 1
ATOM 683 C CA . ASN A 1 84 ? 10.796 0.434 -3.149 1.00 94.81 84 ASN A CA 1
ATOM 684 C C . ASN A 1 84 ? 11.433 0.460 -4.533 1.00 94.81 84 ASN A C 1
ATOM 686 O O . ASN A 1 84 ? 10.760 0.571 -5.552 1.00 94.81 84 ASN A O 1
ATOM 690 N N . TYR A 1 85 ? 12.748 0.249 -4.553 1.00 92.94 85 TYR A N 1
ATOM 691 C CA . TYR A 1 85 ? 13.488 -0.060 -5.769 1.00 92.94 85 TYR A CA 1
ATOM 692 C C . TYR A 1 85 ? 13.627 -1.577 -5.926 1.00 92.94 85 TYR A C 1
ATOM 694 O O . TYR A 1 85 ? 14.134 -2.254 -5.025 1.00 92.94 85 TYR A O 1
ATOM 702 N N . ILE A 1 86 ? 13.223 -2.096 -7.084 1.00 93.62 86 ILE A N 1
ATOM 703 C CA . ILE A 1 86 ? 13.343 -3.510 -7.442 1.00 93.62 86 ILE A CA 1
ATOM 704 C C . ILE A 1 86 ? 14.451 -3.675 -8.483 1.00 93.62 86 ILE A C 1
ATOM 706 O O . ILE A 1 86 ? 14.484 -2.989 -9.501 1.00 93.62 86 ILE A O 1
ATOM 710 N N . ASP A 1 87 ? 15.363 -4.613 -8.239 1.00 92.06 87 ASP A N 1
ATOM 711 C CA . ASP A 1 87 ? 16.422 -4.951 -9.191 1.00 92.06 87 ASP A CA 1
ATOM 712 C C . ASP A 1 87 ? 15.844 -5.785 -10.345 1.00 92.06 87 ASP A C 1
ATOM 714 O O . ASP A 1 87 ? 15.466 -6.944 -10.154 1.00 92.06 87 ASP A O 1
ATOM 718 N N . MET A 1 88 ? 15.835 -5.215 -11.553 1.00 92.50 88 MET A N 1
ATOM 719 C CA . MET A 1 88 ? 15.278 -5.839 -12.763 1.00 92.50 88 MET A CA 1
ATOM 720 C C . MET A 1 88 ? 15.910 -7.186 -13.114 1.00 92.50 88 MET A C 1
ATOM 722 O O . MET A 1 88 ? 15.283 -8.016 -13.766 1.00 92.50 88 MET A O 1
ATOM 726 N N . ARG A 1 89 ? 17.131 -7.472 -12.644 1.00 92.19 89 ARG A N 1
ATOM 727 C CA . ARG A 1 89 ? 17.765 -8.785 -12.852 1.00 92.19 89 ARG A CA 1
ATOM 728 C C . ARG A 1 89 ? 17.099 -9.909 -12.057 1.00 92.19 89 ARG A C 1
ATOM 730 O O . ARG A 1 89 ? 17.412 -11.074 -12.291 1.00 92.19 89 ARG A O 1
ATOM 737 N N . ARG A 1 90 ? 16.273 -9.572 -11.067 1.00 89.31 90 ARG A N 1
ATOM 738 C CA . ARG A 1 90 ? 15.599 -10.509 -10.155 1.00 89.31 90 ARG A CA 1
ATOM 739 C C . ARG A 1 90 ? 14.096 -10.276 -10.061 1.00 89.31 90 ARG A C 1
ATOM 741 O O . ARG A 1 90 ? 13.466 -10.9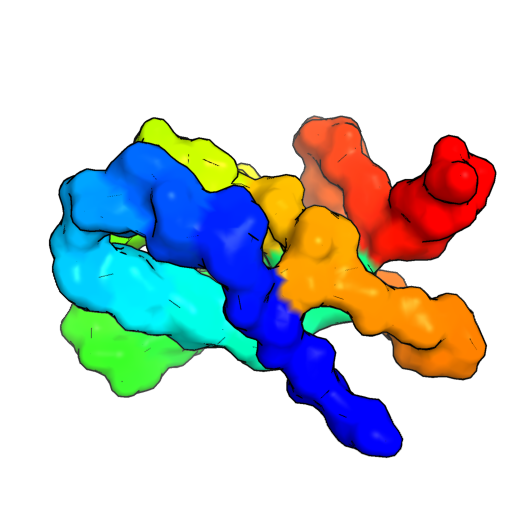17 -9.228 1.00 89.31 90 ARG A O 1
ATOM 748 N N . TYR A 1 91 ? 13.574 -9.367 -10.875 1.00 94.19 91 TYR A N 1
ATOM 749 C CA . TYR A 1 91 ? 12.162 -9.043 -10.942 1.00 94.19 91 TYR A CA 1
ATOM 750 C C . TYR A 1 91 ? 11.335 -10.286 -11.276 1.00 94.19 91 TYR A C 1
ATOM 752 O O . TYR A 1 91 ? 11.662 -11.017 -12.216 1.00 94.19 91 TYR A O 1
ATOM 760 N N . ASN A 1 92 ? 10.272 -10.505 -10.506 1.00 94.50 92 ASN A N 1
ATOM 761 C CA . ASN A 1 92 ? 9.264 -11.518 -10.786 1.00 94.50 92 ASN A CA 1
ATOM 762 C C . ASN A 1 92 ? 7.918 -10.823 -10.957 1.00 94.50 92 ASN A C 1
ATOM 764 O O . ASN A 1 92 ? 7.426 -10.209 -10.017 1.00 94.50 92 ASN A O 1
ATOM 768 N N . GLU A 1 93 ? 7.339 -10.947 -12.146 1.00 96.00 93 GLU A N 1
ATOM 769 C CA . GLU A 1 93 ? 6.038 -10.360 -12.460 1.00 96.00 93 GLU A CA 1
ATOM 770 C C . GLU A 1 93 ? 4.940 -10.890 -11.533 1.00 96.00 93 GLU A C 1
ATOM 772 O O . GLU A 1 93 ? 4.915 -12.074 -11.168 1.00 96.00 93 GLU A O 1
ATOM 777 N N . SER A 1 94 ? 4.035 -9.994 -11.148 1.00 97.31 94 SER A N 1
ATOM 778 C CA . SER A 1 94 ? 2.887 -10.311 -10.321 1.00 97.31 94 SER A CA 1
ATOM 779 C C . SER A 1 94 ? 2.001 -11.350 -10.990 1.00 97.31 94 SER A C 1
ATOM 781 O O . SER A 1 94 ? 1.627 -11.245 -12.160 1.00 97.31 94 SER A O 1
ATOM 783 N N . LYS A 1 95 ? 1.529 -12.316 -10.199 1.00 97.56 95 LYS A N 1
ATOM 784 C CA . LYS A 1 95 ? 0.462 -13.226 -10.644 1.00 97.56 95 LYS A CA 1
ATOM 785 C C . LYS A 1 95 ? -0.863 -12.495 -10.918 1.00 97.56 95 LYS A C 1
ATOM 787 O O . LYS A 1 95 ? -1.751 -13.075 -11.535 1.00 97.56 95 LYS A O 1
ATOM 792 N N . TYR A 1 96 ? -0.989 -11.249 -10.454 1.00 98.06 96 TYR A N 1
ATOM 793 C CA . TYR A 1 96 ? -2.151 -10.379 -10.616 1.00 98.06 96 TYR A CA 1
ATOM 794 C C . TYR A 1 96 ? -1.961 -9.317 -11.706 1.00 98.06 96 TYR A C 1
ATOM 796 O O . TYR A 1 96 ? -2.721 -8.355 -11.744 1.00 98.06 96 TYR A O 1
ATOM 804 N N . VAL A 1 97 ? -0.996 -9.488 -12.618 1.00 97.88 97 VAL A N 1
ATOM 805 C CA . VAL A 1 97 ? -0.722 -8.535 -13.710 1.00 97.88 97 VAL A CA 1
ATOM 806 C C . VAL A 1 97 ? -1.974 -8.141 -14.511 1.00 97.88 97 VAL A C 1
ATOM 808 O O . VAL A 1 97 ? -2.144 -6.979 -14.860 1.00 97.88 97 VAL A O 1
ATOM 811 N N . GLY A 1 98 ? -2.910 -9.075 -14.725 1.00 98.12 98 GLY A N 1
ATOM 81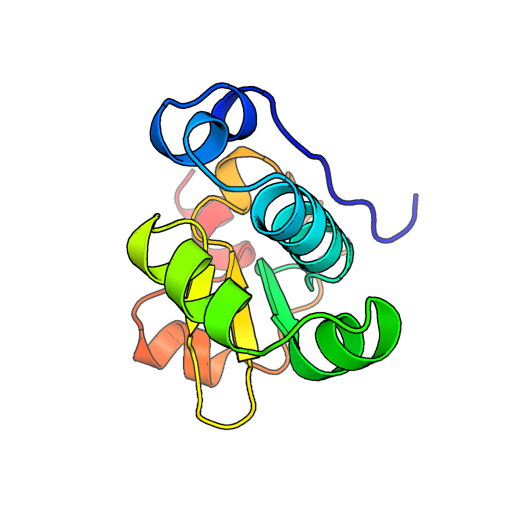2 C CA . GLY A 1 98 ? -4.188 -8.774 -15.378 1.00 98.12 98 GLY A CA 1
ATOM 813 C C . GLY A 1 98 ? -5.018 -7.731 -14.624 1.00 98.12 98 GLY A C 1
ATOM 814 O O . GLY A 1 98 ? -5.531 -6.807 -15.245 1.00 98.12 98 GLY A O 1
ATOM 815 N N . LEU A 1 99 ? -5.077 -7.828 -13.292 1.00 98.19 99 LEU A N 1
ATOM 816 C CA . LEU A 1 99 ? -5.779 -6.851 -12.459 1.00 98.19 99 LEU A CA 1
ATOM 817 C C . LEU A 1 99 ? -5.065 -5.498 -12.461 1.00 98.19 99 LEU A C 1
ATOM 819 O O . LEU A 1 99 ? -5.724 -4.470 -12.483 1.00 98.19 99 LEU A O 1
ATOM 823 N N . LEU A 1 100 ? -3.729 -5.472 -12.477 1.00 98.19 100 LEU A N 1
ATOM 824 C CA . LEU A 1 100 ? -2.991 -4.208 -12.586 1.00 98.19 100 LEU A CA 1
ATOM 825 C C . LEU A 1 100 ? -3.380 -3.452 -13.863 1.00 98.19 100 LEU A C 1
ATOM 827 O O . LEU A 1 100 ? -3.705 -2.268 -13.801 1.00 98.19 100 LEU A O 1
ATOM 831 N N . TYR A 1 101 ? -3.457 -4.159 -14.993 1.00 98.00 101 TYR A N 1
ATOM 832 C CA . TYR A 1 101 ? -3.879 -3.572 -16.263 1.00 98.00 101 TYR A CA 1
ATOM 833 C C . TYR A 1 101 ? -5.339 -3.116 -16.288 1.00 98.00 101 TYR A C 1
ATOM 835 O O . TYR A 1 101 ? -5.631 -2.099 -16.909 1.00 98.00 101 TYR A O 1
ATOM 843 N N . GLU A 1 102 ? -6.254 -3.812 -15.610 1.00 97.88 102 GLU A N 1
ATOM 844 C CA . GLU A 1 102 ? -7.656 -3.377 -15.501 1.00 97.88 102 GLU A CA 1
ATOM 845 C C . GLU A 1 102 ? -7.808 -2.013 -14.809 1.00 97.88 102 GLU A C 1
ATOM 847 O O . GLU A 1 102 ? -8.755 -1.280 -15.099 1.00 97.88 102 GLU A O 1
ATOM 852 N N . TYR A 1 103 ? -6.868 -1.662 -13.928 1.00 97.25 103 TYR A N 1
ATOM 853 C CA . TYR A 1 103 ? -6.848 -0.399 -13.189 1.00 97.25 103 TYR A CA 1
ATOM 854 C C . TYR A 1 103 ? -5.817 0.611 -13.721 1.00 97.25 103 TYR A C 1
ATOM 856 O O . TYR A 1 103 ? -5.538 1.597 -13.037 1.00 97.25 103 TYR A O 1
ATOM 864 N N . ASP A 1 104 ? -5.251 0.386 -14.913 1.00 97.19 104 ASP A N 1
ATOM 865 C CA . ASP A 1 104 ? -4.200 1.225 -15.511 1.00 97.19 104 ASP A CA 1
ATOM 866 C C . ASP A 1 104 ? -2.967 1.414 -14.593 1.00 97.19 104 ASP A C 1
ATOM 868 O O . ASP A 1 104 ? -2.289 2.445 -14.620 1.00 97.19 104 ASP A O 1
ATOM 872 N N . ILE A 1 105 ? -2.667 0.413 -13.761 1.00 97.56 105 ILE A N 1
ATOM 873 C CA . ILE A 1 105 ? -1.498 0.395 -12.880 1.00 97.56 105 ILE A CA 1
ATOM 874 C C . ILE A 1 105 ? -0.338 -0.255 -13.631 1.00 97.56 105 ILE A C 1
ATOM 876 O O . ILE A 1 105 ? -0.459 -1.353 -14.172 1.00 97.56 105 ILE A O 1
ATOM 880 N N . LEU A 1 106 ? 0.804 0.430 -13.649 1.00 96.75 106 LEU A N 1
ATOM 881 C CA . LEU A 1 106 ? 2.017 -0.075 -14.280 1.00 96.75 106 LEU A CA 1
ATOM 882 C C . LEU A 1 106 ? 2.646 -1.183 -13.441 1.00 96.75 106 LEU A C 1
ATOM 884 O O . LEU A 1 106 ? 2.754 -1.070 -12.221 1.00 96.75 106 LEU A O 1
ATOM 888 N N . THR A 1 107 ? 3.156 -2.210 -14.111 1.00 97.44 107 THR A N 1
ATOM 889 C CA . THR A 1 107 ? 4.125 -3.120 -13.494 1.00 97.44 107 THR A CA 1
ATOM 890 C C . THR A 1 107 ? 5.429 -2.379 -13.195 1.00 97.44 107 THR A C 1
ATOM 892 O O . THR A 1 107 ? 5.772 -1.384 -13.839 1.00 97.44 107 THR A O 1
ATOM 895 N N . THR A 1 108 ? 6.238 -2.898 -12.277 1.00 96.44 108 THR A N 1
ATOM 896 C CA . THR A 1 108 ? 7.571 -2.360 -11.982 1.00 96.44 108 THR A CA 1
ATOM 897 C C . THR A 1 108 ? 8.462 -2.332 -13.216 1.00 96.44 108 THR A C 1
ATOM 899 O O . THR A 1 108 ? 9.269 -1.415 -13.380 1.00 96.44 108 THR A O 1
ATOM 902 N N . LYS A 1 109 ? 8.325 -3.326 -14.097 1.00 95.19 109 LYS A N 1
ATOM 903 C CA . LYS A 1 109 ? 9.069 -3.367 -15.353 1.00 95.19 109 LYS A CA 1
ATOM 904 C C . LYS A 1 109 ? 8.707 -2.180 -16.249 1.00 95.19 109 LYS A C 1
ATOM 906 O O . LYS A 1 109 ? 9.603 -1.491 -16.723 1.00 95.19 109 LYS A O 1
ATOM 911 N N . GLU A 1 110 ? 7.417 -1.912 -16.434 1.00 95.75 110 GLU A N 1
ATOM 912 C CA . GLU A 1 110 ? 6.939 -0.777 -17.235 1.00 95.75 110 GLU A CA 1
ATOM 913 C C . GLU A 1 110 ? 7.272 0.564 -16.578 1.00 95.75 110 GLU A C 1
ATOM 915 O O . GLU A 1 110 ? 7.697 1.492 -17.261 1.00 95.75 110 GLU A O 1
ATOM 920 N N . TYR A 1 111 ? 7.151 0.661 -15.251 1.00 94.12 111 TYR A N 1
ATOM 921 C CA . TYR A 1 111 ? 7.550 1.845 -14.495 1.00 94.12 111 TYR A CA 1
ATOM 922 C C . TYR A 1 111 ? 9.030 2.189 -14.724 1.00 94.12 111 TYR A C 1
ATOM 924 O O . TYR A 1 111 ? 9.366 3.346 -14.973 1.00 94.12 111 TYR A O 1
ATOM 932 N N . HIS A 1 112 ? 9.914 1.185 -14.694 1.00 91.62 112 HIS A N 1
ATOM 933 C CA . HIS A 1 112 ? 11.346 1.366 -14.937 1.00 91.62 112 HIS A CA 1
ATOM 934 C C . HIS A 1 112 ? 11.650 1.802 -16.381 1.00 91.62 112 HIS A C 1
ATOM 936 O O . HIS A 1 112 ? 12.609 2.534 -16.610 1.00 91.62 112 HIS A O 1
ATOM 942 N N . ASP A 1 113 ? 10.864 1.364 -17.365 1.00 90.94 113 ASP A N 1
ATOM 943 C CA . ASP A 1 113 ? 11.057 1.761 -18.766 1.00 90.94 113 ASP A CA 1
ATOM 944 C C . ASP A 1 113 ? 10.655 3.231 -19.030 1.00 90.94 113 ASP A C 1
ATOM 946 O O . ASP A 1 113 ? 11.069 3.813 -20.036 1.00 90.94 113 ASP A O 1
ATOM 950 N N . LEU A 1 114 ? 9.879 3.846 -18.127 1.00 88.38 114 LEU A N 1
ATOM 951 C CA . LEU A 1 114 ? 9.446 5.247 -18.204 1.00 88.38 114 LEU A CA 1
ATOM 952 C C . LEU A 1 114 ? 10.327 6.228 -17.405 1.00 88.38 114 LEU A C 1
ATOM 954 O O . LEU A 1 114 ? 10.247 7.433 -17.658 1.00 88.38 114 LEU A O 1
ATOM 958 N N . SER A 1 115 ? 11.116 5.738 -16.441 1.00 76.38 115 SER A N 1
ATOM 959 C CA . SER A 1 115 ? 11.938 6.536 -15.509 1.00 76.38 115 SER A CA 1
ATOM 960 C C . SER A 1 115 ? 13.360 6.789 -16.004 1.00 76.38 115 SER A C 1
ATOM 962 O O . SER A 1 115 ? 13.832 7.943 -15.882 1.00 76.38 115 SER A O 1
#

pLDDT: mean 95.35, std 7.24, range [44.66, 98.69]

Sequence (115 aa):
MGNRRMMSKTVTQTQRFLTLPLEAQAFYFHMLQNTDDDGVCEAYMILRLTGLTEDILDILEEAELVKQLNDELVYHITDFHEQNYIDMRRYNESKYVGLLYEYDILTTKEYHDLS